Protein AF-A0A6N9AXG7-F1 (afdb_monomer_lite)

Secondary structure (DSSP, 8-state):
-HHHHHHHHHHHHHHHHHHHHHHHHHHH---HHHHHHHHHHHHHHHHHHHHHHHH-

Foldseek 3Di:
DVVLVVVLVVLVVVLVVQLVVLVCQCVPDPDVVVVVVSVVSVVVSVVSNVVSVVSD

pLDDT: mean 90.64, std 9.0, range [57.66, 98.0]

Sequence (56 aa):
LAEDSVVGKRLGFLLQELVREVNTLGSKTLYFPLNSLTVDMKVILEQIREQVQNVE

Radius of gyration: 13.58 Å; chains: 1; bounding box: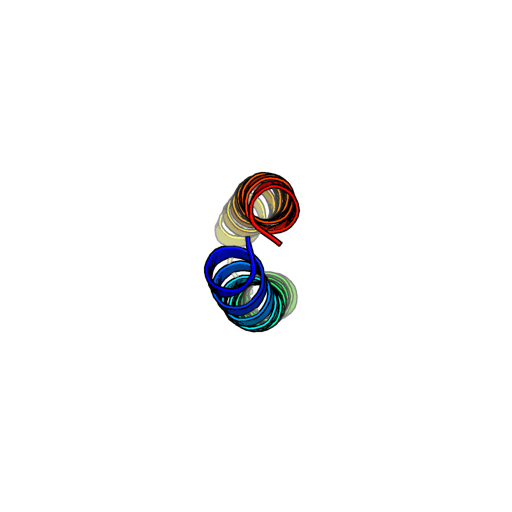 34×9×37 Å

Structure (mmCIF, N/CA/C/O backbone):
data_AF-A0A6N9AXG7-F1
#
_entry.id   AF-A0A6N9AXG7-F1
#
loop_
_atom_site.group_PDB
_atom_site.id
_atom_site.type_symbol
_atom_site.label_atom_id
_atom_site.label_alt_id
_atom_site.label_comp_id
_atom_site.label_asym_id
_atom_site.label_entity_id
_atom_site.label_seq_id
_atom_site.pdbx_PDB_ins_code
_atom_site.Cartn_x
_atom_site.Cartn_y
_atom_site.Cartn_z
_atom_site.occupancy
_atom_site.B_iso_or_equiv
_atom_site.auth_seq_id
_atom_site.auth_comp_id
_atom_site.auth_asym_id
_atom_site.auth_atom_id
_atom_site.pdbx_PDB_model_num
ATOM 1 N N . LEU A 1 1 ? -18.398 -1.618 17.119 1.00 57.66 1 LEU A N 1
ATOM 2 C CA . LEU A 1 1 ? -17.983 -0.251 17.529 1.00 57.66 1 LEU A CA 1
ATOM 3 C C . LEU A 1 1 ? -16.595 -0.234 18.176 1.00 57.66 1 LEU A C 1
ATOM 5 O O . LEU A 1 1 ? -15.703 0.323 17.565 1.00 57.66 1 LEU A O 1
ATOM 9 N N . ALA A 1 2 ? -16.353 -0.842 19.349 1.00 62.16 2 ALA A N 1
ATOM 10 C CA . ALA A 1 2 ? -14.989 -0.885 19.921 1.00 62.16 2 ALA A CA 1
ATOM 11 C C . ALA A 1 2 ? -14.067 -1.930 19.255 1.00 62.16 2 ALA A C 1
ATOM 13 O O . ALA A 1 2 ? -12.861 -1.728 19.169 1.00 62.16 2 ALA A O 1
ATOM 14 N N . GLU A 1 3 ? -14.635 -3.043 18.788 1.00 68.94 3 GLU A N 1
ATOM 15 C CA . GLU A 1 3 ? -13.887 -4.148 18.173 1.00 68.94 3 GLU A CA 1
ATOM 16 C C . GLU A 1 3 ? -13.468 -3.831 16.726 1.00 68.94 3 GLU A C 1
ATOM 18 O O . GLU A 1 3 ? -12.314 -4.059 16.367 1.00 68.94 3 GLU A O 1
ATOM 23 N N . ASP A 1 4 ? -14.354 -3.199 15.945 1.00 68.75 4 ASP A N 1
ATOM 24 C CA . ASP A 1 4 ? -14.069 -2.740 14.574 1.00 68.75 4 ASP A CA 1
ATOM 25 C C . ASP A 1 4 ? -12.884 -1.763 14.551 1.00 68.75 4 ASP A C 1
ATOM 27 O O . ASP A 1 4 ? -11.920 -1.979 13.823 1.00 68.75 4 ASP A O 1
ATOM 31 N N . SER A 1 5 ? -12.866 -0.798 15.476 1.00 75.31 5 SER A N 1
ATOM 32 C CA . SER A 1 5 ? -11.769 0.165 15.640 1.00 75.31 5 SE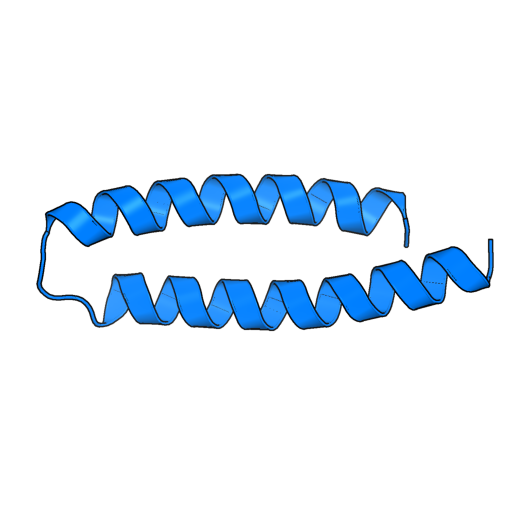R A CA 1
ATOM 33 C C . SER A 1 5 ? -10.396 -0.492 15.869 1.00 75.31 5 SER A C 1
ATOM 35 O O . SER A 1 5 ? -9.368 -0.042 15.353 1.00 75.31 5 SER A O 1
ATOM 37 N N . VAL A 1 6 ? -10.349 -1.604 16.615 1.00 87.12 6 VAL A N 1
ATOM 38 C CA . VAL A 1 6 ? -9.107 -2.365 16.846 1.00 87.12 6 VAL A CA 1
ATOM 39 C C . VAL A 1 6 ? -8.671 -3.106 15.578 1.00 87.12 6 VAL A C 1
ATOM 41 O O . VAL A 1 6 ? -7.472 -3.177 15.285 1.00 87.12 6 VAL A O 1
ATOM 44 N N . VAL A 1 7 ? -9.630 -3.641 14.817 1.00 88.19 7 VAL A N 1
ATOM 45 C CA . VAL A 1 7 ? -9.383 -4.311 13.533 1.00 88.19 7 VAL A CA 1
ATOM 46 C C . VAL A 1 7 ? -8.881 -3.314 12.493 1.00 88.19 7 VAL A C 1
ATOM 48 O O . VAL A 1 7 ? -7.845 -3.573 11.877 1.00 88.19 7 VAL A O 1
ATOM 51 N N . GLY A 1 8 ? -9.541 -2.165 12.352 1.00 89.75 8 GLY A N 1
ATOM 52 C CA . GLY A 1 8 ? -9.139 -1.094 11.449 1.00 89.75 8 GLY A CA 1
ATOM 53 C C . GLY A 1 8 ? -7.706 -0.634 11.719 1.00 89.75 8 GLY A C 1
ATOM 54 O O . GLY A 1 8 ? -6.865 -0.693 10.823 1.00 89.75 8 GLY A O 1
ATOM 55 N N . LYS A 1 9 ? -7.359 -0.374 12.987 1.00 91.00 9 LYS A N 1
ATOM 56 C CA . LYS A 1 9 ? -5.994 0.012 13.374 1.00 91.00 9 LYS A CA 1
ATOM 57 C C . LYS A 1 9 ? -4.949 -1.040 12.999 1.00 91.00 9 LYS A C 1
ATOM 59 O O . LYS A 1 9 ? -3.866 -0.706 12.517 1.00 91.00 9 LYS A O 1
ATOM 64 N N . ARG A 1 10 ? -5.246 -2.328 13.215 1.00 93.31 10 ARG A N 1
ATOM 65 C CA . ARG A 1 10 ? -4.346 -3.430 12.830 1.00 93.31 10 ARG A CA 1
ATOM 66 C C . ARG A 1 10 ? -4.171 -3.501 11.313 1.00 93.31 10 ARG A C 1
ATOM 68 O O . ARG A 1 10 ? -3.046 -3.681 10.847 1.00 93.31 10 ARG A O 1
ATOM 75 N N . LEU A 1 11 ? -5.257 -3.362 10.556 1.00 95.31 11 LEU A N 1
ATOM 76 C CA . LEU A 1 11 ? -5.209 -3.326 9.096 1.00 95.31 11 LEU A CA 1
ATOM 77 C C . LEU A 1 11 ? -4.428 -2.106 8.593 1.00 95.31 11 LEU A C 1
ATOM 79 O O . LEU A 1 11 ? -3.638 -2.248 7.664 1.00 95.31 11 LEU A O 1
ATOM 83 N N . GLY A 1 12 ? -4.553 -0.952 9.252 1.00 95.38 12 GLY A N 1
ATOM 84 C CA . GLY A 1 12 ? -3.777 0.251 8.961 1.00 95.38 12 GLY A CA 1
ATOM 85 C C . GLY A 1 12 ? -2.269 0.027 9.086 1.00 95.38 12 GLY A C 1
ATOM 86 O O . GLY A 1 12 ? -1.514 0.421 8.198 1.00 95.38 12 GLY A O 1
ATOM 87 N N . PHE A 1 13 ? -1.813 -0.677 10.129 1.00 95.69 13 PHE A N 1
ATOM 88 C CA . PHE A 1 13 ? -0.398 -1.053 10.258 1.00 95.69 13 PHE A CA 1
ATOM 89 C C . PHE A 1 13 ? 0.072 -1.981 9.134 1.00 95.69 13 PHE A C 1
ATOM 91 O O . PHE A 1 13 ? 1.129 -1.752 8.551 1.00 95.69 13 PHE A O 1
ATOM 98 N N . LEU A 1 14 ? -0.708 -3.014 8.804 1.00 97.06 14 LEU A N 1
ATOM 99 C CA . LEU A 1 14 ? -0.351 -3.940 7.724 1.00 97.06 14 LEU A CA 1
ATOM 100 C C . LEU A 1 14 ? -0.298 -3.228 6.369 1.00 97.06 14 LEU A C 1
ATOM 102 O O . LEU A 1 14 ? 0.623 -3.451 5.587 1.00 97.06 14 LEU A O 1
ATOM 106 N N . LEU A 1 15 ? -1.247 -2.328 6.116 1.00 97.56 15 LEU A N 1
ATOM 107 C CA . LEU A 1 15 ? -1.280 -1.518 4.909 1.00 97.56 15 LEU A CA 1
ATOM 108 C C . LEU A 1 15 ? -0.035 -0.629 4.778 1.00 97.56 15 LEU A C 1
ATOM 110 O O . LEU A 1 15 ? 0.522 -0.521 3.688 1.00 97.56 15 LEU A O 1
ATOM 114 N N . GLN A 1 16 ? 0.439 -0.030 5.875 1.00 97.44 16 GLN A N 1
ATOM 115 C CA . GLN A 1 16 ? 1.673 0.765 5.864 1.00 97.44 16 GLN A CA 1
ATOM 116 C C . GLN A 1 16 ? 2.897 -0.065 5.459 1.00 97.44 16 GLN A C 1
ATOM 118 O O . GLN A 1 16 ? 3.722 0.402 4.669 1.00 97.44 16 GLN A O 1
ATOM 123 N N . GLU A 1 17 ? 3.012 -1.294 5.963 1.00 98.00 17 GLU A N 1
ATOM 124 C CA . GLU A 1 17 ? 4.118 -2.183 5.597 1.00 98.00 17 GLU A CA 1
ATOM 125 C C . GLU A 1 17 ? 4.016 -2.627 4.128 1.00 98.00 17 GLU A C 1
ATOM 127 O O . GLU A 1 17 ? 5.007 -2.552 3.401 1.00 98.00 17 GLU A O 1
ATOM 132 N N . LEU A 1 18 ? 2.812 -2.941 3.634 1.00 98.00 18 LEU A N 1
ATOM 133 C CA . LEU A 1 18 ? 2.587 -3.259 2.217 1.00 98.00 18 LEU A CA 1
ATOM 134 C C . LEU A 1 18 ? 2.968 -2.098 1.287 1.00 98.00 18 LEU A C 1
ATOM 136 O O . LEU A 1 18 ? 3.633 -2.300 0.271 1.00 98.00 18 LEU A O 1
ATOM 140 N N . VAL A 1 19 ? 2.613 -0.860 1.644 1.00 97.81 19 VAL A N 1
ATOM 141 C CA . VAL A 1 19 ? 3.019 0.333 0.881 1.00 97.81 19 VAL A CA 1
ATOM 142 C C . VAL A 1 19 ? 4.545 0.468 0.842 1.00 97.81 19 VAL A C 1
ATOM 144 O O . VAL A 1 19 ? 5.115 0.823 -0.197 1.00 97.81 19 VAL A O 1
ATOM 147 N N . ARG A 1 20 ? 5.241 0.166 1.944 1.00 97.88 20 ARG A N 1
ATOM 148 C CA . ARG A 1 20 ? 6.711 0.198 1.993 1.00 97.88 20 ARG A CA 1
ATOM 149 C C . ARG A 1 20 ? 7.334 -0.853 1.075 1.00 97.88 20 ARG A C 1
ATOM 151 O O . ARG A 1 20 ? 8.304 -0.549 0.372 1.00 97.88 20 ARG A O 1
ATOM 158 N N . GLU A 1 21 ? 6.775 -2.056 1.047 1.00 96.50 21 GLU A N 1
ATOM 159 C CA . GLU A 1 21 ? 7.231 -3.129 0.163 1.00 96.50 21 GLU A CA 1
ATOM 160 C C . GLU A 1 21 ? 7.016 -2.780 -1.311 1.00 96.50 21 GLU A C 1
ATOM 162 O O . GLU A 1 21 ? 7.955 -2.883 -2.099 1.00 96.50 21 GLU A O 1
ATOM 167 N N . VAL A 1 22 ? 5.842 -2.260 -1.682 1.00 96.88 22 VAL A N 1
ATOM 168 C CA . VAL A 1 22 ? 5.553 -1.838 -3.064 1.00 96.88 22 VAL A CA 1
ATOM 169 C C . VAL A 1 22 ? 6.470 -0.698 -3.512 1.00 96.88 22 VAL A C 1
ATOM 171 O O . VAL A 1 22 ? 6.968 -0.699 -4.638 1.00 96.88 22 VAL A O 1
ATOM 174 N N . ASN A 1 23 ? 6.782 0.256 -2.630 1.00 95.06 23 ASN A N 1
ATOM 175 C CA . ASN A 1 23 ? 7.773 1.292 -2.931 1.00 95.06 23 ASN A CA 1
ATOM 176 C C . ASN A 1 23 ? 9.187 0.721 -3.103 1.00 95.06 23 ASN A C 1
ATOM 178 O O . ASN A 1 23 ? 9.940 1.182 -3.964 1.00 95.06 23 ASN A O 1
ATOM 182 N N . THR A 1 24 ? 9.552 -0.292 -2.317 1.00 94.88 24 THR A N 1
ATOM 183 C CA . THR A 1 24 ? 10.838 -0.985 -2.461 1.00 94.88 24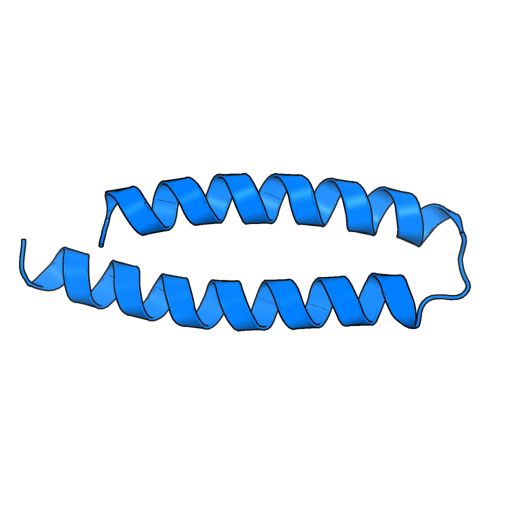 THR A CA 1
ATOM 184 C C . THR A 1 24 ? 10.902 -1.746 -3.784 1.00 94.88 24 THR A C 1
ATOM 186 O O .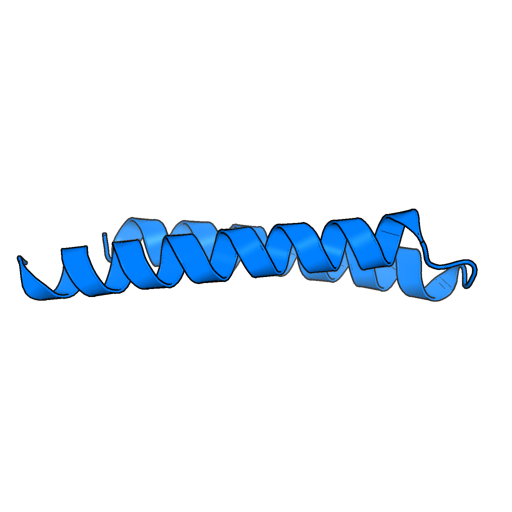 THR A 1 24 ? 11.907 -1.646 -4.483 1.00 94.88 24 THR A O 1
ATOM 189 N N . LEU A 1 25 ? 9.824 -2.433 -4.171 1.00 92.94 25 LEU A N 1
ATOM 190 C CA . LEU A 1 25 ? 9.709 -3.127 -5.452 1.00 92.94 25 LEU A CA 1
ATOM 191 C C . LEU A 1 25 ? 9.914 -2.154 -6.621 1.00 92.94 25 LEU A C 1
ATOM 193 O O . LEU A 1 25 ? 10.775 -2.388 -7.463 1.00 92.94 25 LEU A O 1
ATOM 197 N N . GLY A 1 26 ? 9.204 -1.023 -6.628 1.00 91.69 26 GLY A N 1
ATOM 198 C CA . GLY A 1 26 ? 9.324 -0.028 -7.698 1.00 91.69 26 GLY A CA 1
ATOM 199 C C . GLY A 1 26 ? 10.675 0.685 -7.762 1.00 91.69 26 GLY A C 1
ATOM 200 O O . GLY A 1 26 ? 11.148 1.007 -8.844 1.00 91.69 26 GLY A O 1
ATOM 201 N N . SER A 1 27 ? 11.308 0.947 -6.615 1.00 91.38 27 SER A N 1
ATOM 202 C CA . SER A 1 27 ? 12.588 1.676 -6.564 1.00 91.38 27 SER A CA 1
ATOM 203 C C . SER A 1 27 ? 13.817 0.791 -6.772 1.00 91.38 27 SER A C 1
ATOM 205 O O . SER A 1 27 ? 14.880 1.311 -7.110 1.00 91.38 27 SER A O 1
ATOM 207 N N . LYS A 1 28 ? 13.698 -0.529 -6.567 1.00 90.81 28 LYS A N 1
ATOM 208 C CA . LYS A 1 28 ? 14.818 -1.479 -6.675 1.00 90.81 28 LYS A CA 1
ATOM 209 C C . LYS A 1 28 ? 14.692 -2.480 -7.823 1.00 90.81 28 LYS A C 1
ATOM 211 O O . LYS A 1 28 ? 15.637 -3.234 -8.047 1.00 90.81 28 LYS A O 1
ATOM 216 N N . THR A 1 29 ? 13.574 -2.518 -8.550 1.00 87.25 29 THR A N 1
ATOM 217 C CA . THR A 1 29 ? 13.456 -3.380 -9.732 1.00 87.25 29 THR A CA 1
ATOM 218 C C . THR A 1 29 ? 14.127 -2.747 -10.951 1.00 87.25 29 THR A C 1
ATOM 220 O O . THR A 1 29 ? 13.999 -1.553 -11.206 1.00 87.25 29 THR A O 1
ATOM 223 N N . LEU A 1 30 ? 14.845 -3.560 -11.727 1.00 83.62 30 LEU A N 1
ATOM 224 C CA . LEU A 1 30 ? 15.484 -3.149 -12.987 1.00 83.62 30 LEU A CA 1
ATOM 225 C C . LEU A 1 30 ? 14.700 -3.623 -14.219 1.00 83.62 30 LEU A C 1
ATOM 227 O O . LEU A 1 30 ? 15.075 -3.329 -15.353 1.00 83.62 30 LEU A O 1
ATOM 231 N N . TYR A 1 31 ? 13.610 -4.364 -14.011 1.00 89.19 31 TYR A N 1
ATOM 232 C CA . TYR A 1 31 ? 12.782 -4.890 -15.086 1.00 89.19 31 TYR A CA 1
ATOM 233 C C . TYR A 1 31 ? 11.593 -3.962 -15.335 1.00 89.19 31 TYR A C 1
ATOM 235 O O . TYR A 1 31 ? 10.660 -3.892 -14.539 1.00 89.19 31 TYR A O 1
ATOM 243 N N . PHE A 1 32 ? 11.634 -3.252 -16.462 1.00 84.00 32 PHE A N 1
ATOM 244 C CA . PHE A 1 32 ? 10.679 -2.195 -16.799 1.00 84.00 32 PHE A CA 1
ATOM 245 C C . PHE A 1 32 ? 9.194 -2.611 -16.702 1.00 84.00 32 PHE A C 1
ATOM 247 O O . PHE A 1 32 ? 8.415 -1.840 -16.144 1.00 84.00 32 PHE A O 1
ATOM 254 N N . PRO A 1 33 ? 8.773 -3.821 -17.125 1.00 87.00 33 PRO A N 1
ATOM 255 C CA . PRO A 1 33 ? 7.377 -4.243 -16.968 1.00 87.00 33 PRO A CA 1
ATOM 256 C C . PRO A 1 33 ? 6.886 -4.348 -15.513 1.00 87.00 33 PRO A C 1
ATOM 258 O O . PRO A 1 33 ? 5.690 -4.208 -15.268 1.00 87.00 33 PRO A O 1
ATOM 261 N N . LEU A 1 34 ? 7.776 -4.535 -14.528 1.00 87.94 34 LEU A N 1
ATOM 262 C CA . LEU A 1 34 ? 7.387 -4.530 -13.109 1.00 87.94 34 LEU A CA 1
ATOM 263 C C . LEU A 1 34 ? 7.053 -3.126 -12.584 1.00 87.94 34 LEU A C 1
ATOM 265 O O . LEU A 1 34 ? 6.370 -3.005 -11.566 1.00 87.94 34 LEU A O 1
ATOM 269 N N . ASN A 1 35 ? 7.470 -2.063 -13.277 1.00 87.31 35 ASN A N 1
ATOM 270 C CA . ASN A 1 35 ? 7.107 -0.699 -12.892 1.00 87.31 35 ASN A CA 1
ATOM 271 C C . ASN A 1 35 ? 5.614 -0.443 -13.112 1.00 87.31 35 ASN A C 1
ATOM 273 O O . ASN A 1 35 ? 4.969 0.126 -12.236 1.00 87.31 35 ASN A O 1
ATOM 277 N N . SER A 1 36 ? 5.049 -0.913 -14.231 1.00 90.81 36 SER A N 1
ATOM 278 C CA . SER A 1 36 ? 3.603 -0.838 -14.481 1.00 90.81 36 SER A CA 1
ATOM 279 C C . SER A 1 36 ? 2.819 -1.601 -13.415 1.00 90.81 36 SER A C 1
ATOM 281 O O . SER A 1 36 ? 1.910 -1.038 -12.815 1.00 90.81 36 SER A O 1
ATOM 283 N N . LEU A 1 37 ? 3.259 -2.818 -13.073 1.00 93.62 37 LEU A N 1
ATOM 284 C CA . LEU A 1 37 ? 2.645 -3.592 -11.992 1.00 93.62 37 LEU A CA 1
ATOM 285 C C . LEU A 1 37 ? 2.710 -2.856 -10.645 1.00 93.62 37 LEU A C 1
ATOM 287 O O . LEU A 1 37 ? 1.742 -2.854 -9.897 1.00 93.62 37 LEU A O 1
ATOM 291 N N . THR A 1 38 ? 3.825 -2.185 -10.342 1.00 95.06 38 THR A N 1
ATOM 292 C CA . THR A 1 38 ? 3.963 -1.388 -9.111 1.00 95.06 38 THR A CA 1
ATOM 293 C C . THR A 1 38 ? 2.932 -0.258 -9.052 1.00 95.06 38 THR A C 1
ATOM 295 O O . THR A 1 38 ? 2.395 0.027 -7.982 1.00 95.06 38 THR A O 1
ATOM 298 N N . VAL A 1 39 ? 2.651 0.399 -10.180 1.00 94.25 39 VAL A N 1
ATOM 299 C CA . VAL A 1 39 ? 1.624 1.448 -10.256 1.00 94.25 39 VAL A CA 1
ATOM 300 C C . VAL A 1 39 ? 0.239 0.858 -9.994 1.00 94.25 39 VAL A C 1
ATOM 302 O O . VAL A 1 39 ? -0.482 1.385 -9.149 1.00 94.25 39 VAL A O 1
ATOM 305 N N . ASP A 1 40 ? -0.093 -0.268 -10.623 1.00 96.31 40 ASP A N 1
ATOM 306 C CA . ASP A 1 40 ? -1.378 -0.946 -10.416 1.00 96.31 40 ASP A CA 1
ATOM 307 C C . ASP A 1 40 ? -1.552 -1.396 -8.956 1.00 96.31 40 ASP A C 1
ATOM 309 O O . ASP A 1 40 ? -2.605 -1.195 -8.348 1.00 96.31 40 ASP A O 1
ATOM 313 N N . MET A 1 41 ? -0.487 -1.923 -8.341 1.00 97.00 41 MET A N 1
ATOM 314 C CA . MET A 1 41 ? -0.475 -2.278 -6.920 1.00 97.00 41 MET A CA 1
ATOM 315 C C . MET A 1 41 ? -0.752 -1.066 -6.027 1.00 97.00 41 MET A C 1
ATOM 317 O O . MET A 1 41 ? -1.503 -1.184 -5.062 1.00 97.00 41 MET A O 1
ATOM 321 N N . LYS A 1 42 ? -0.188 0.108 -6.339 1.00 96.69 42 LYS A N 1
ATOM 322 C CA . LYS A 1 42 ? -0.449 1.337 -5.572 1.00 96.69 42 LYS A CA 1
ATOM 323 C C . LYS A 1 42 ? -1.912 1.762 -5.647 1.00 96.69 42 LYS A C 1
ATOM 325 O O . LYS A 1 42 ? -2.457 2.178 -4.632 1.00 96.69 42 LYS A O 1
ATOM 330 N N . VAL A 1 43 ? -2.557 1.611 -6.805 1.00 97.75 43 VAL A N 1
ATOM 331 C CA . VAL A 1 43 ? -3.993 1.900 -6.955 1.00 97.75 43 VAL A CA 1
ATOM 332 C C . VAL A 1 43 ? -4.829 0.984 -6.057 1.00 97.75 43 VAL A C 1
ATOM 334 O O . VAL A 1 43 ? -5.702 1.463 -5.336 1.00 97.75 43 VAL A O 1
ATOM 337 N N . ILE A 1 44 ? -4.530 -0.318 -6.040 1.00 97.94 44 ILE A N 1
ATOM 338 C CA . ILE A 1 44 ? -5.232 -1.284 -5.180 1.00 97.94 44 ILE A CA 1
ATOM 339 C C . ILE A 1 44 ? -5.002 -0.968 -3.694 1.00 97.94 44 ILE A C 1
ATOM 341 O O . ILE A 1 44 ? -5.936 -1.038 -2.898 1.00 97.94 44 ILE A O 1
ATOM 345 N N . LEU A 1 45 ? -3.780 -0.592 -3.302 1.00 97.94 45 LEU A N 1
ATOM 346 C CA . LEU A 1 45 ? -3.476 -0.240 -1.911 1.00 97.94 45 LEU A CA 1
ATOM 347 C C . LEU A 1 45 ? -4.241 1.004 -1.437 1.00 97.94 45 LEU A C 1
ATOM 349 O O . LEU A 1 45 ? -4.685 1.018 -0.291 1.00 97.94 45 LEU A O 1
ATOM 353 N N . GLU A 1 46 ? -4.458 2.007 -2.292 1.00 97.56 46 GLU A N 1
ATOM 354 C CA . GLU A 1 46 ? -5.307 3.158 -1.947 1.00 97.56 46 GLU A CA 1
ATOM 355 C C . GLU A 1 46 ? -6.779 2.758 -1.783 1.00 97.56 46 GLU A C 1
ATOM 357 O O . GLU A 1 46 ? -7.419 3.164 -0.816 1.00 97.56 46 GLU A O 1
ATOM 362 N N . GLN A 1 47 ? -7.306 1.876 -2.639 1.00 97.69 47 GLN A N 1
ATOM 363 C CA . GLN A 1 47 ? -8.665 1.346 -2.460 1.00 97.69 47 GLN A CA 1
ATOM 364 C C . GLN A 1 47 ? -8.805 0.581 -1.136 1.00 97.69 47 GLN A C 1
ATOM 366 O O . GLN A 1 47 ? -9.783 0.756 -0.412 1.00 97.69 47 GLN A O 1
ATOM 371 N N . ILE A 1 48 ? -7.811 -0.241 -0.782 1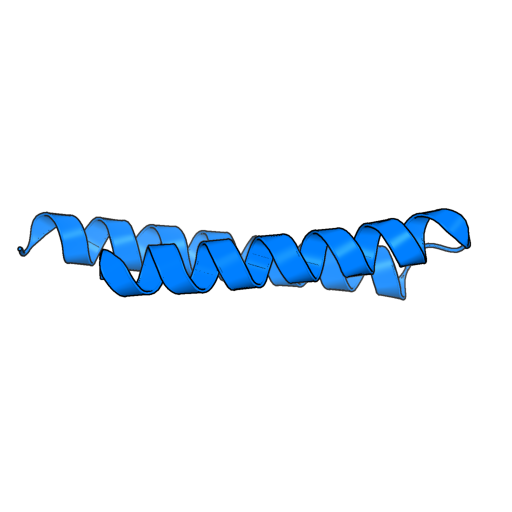.00 96.19 48 ILE A N 1
ATOM 372 C CA . ILE A 1 48 ? -7.775 -0.943 0.509 1.00 96.19 48 ILE A CA 1
ATOM 373 C C . ILE A 1 48 ? -7.710 0.064 1.661 1.00 96.19 48 ILE A C 1
ATOM 375 O O . ILE A 1 48 ? -8.389 -0.127 2.667 1.00 96.19 48 ILE A O 1
ATOM 379 N N . ARG A 1 49 ? -6.944 1.151 1.519 1.00 96.44 49 ARG A N 1
ATOM 380 C CA . ARG A 1 49 ? -6.860 2.218 2.522 1.00 96.44 49 ARG A CA 1
ATOM 381 C C . ARG A 1 49 ? -8.219 2.820 2.839 1.00 9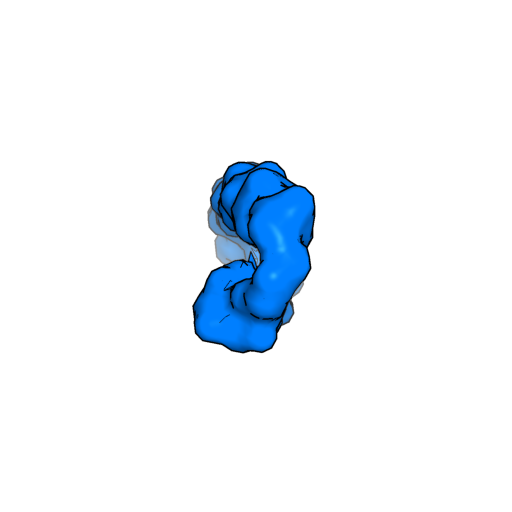6.44 49 ARG A C 1
ATOM 383 O O . ARG A 1 49 ? -8.549 2.964 4.012 1.00 96.44 49 ARG A O 1
ATOM 390 N N . GLU A 1 50 ? -8.997 3.144 1.812 1.00 96.06 50 GLU A N 1
ATOM 391 C CA . GLU A 1 50 ? -10.354 3.667 1.979 1.00 96.06 50 GLU A CA 1
ATOM 392 C C . GLU A 1 50 ? -11.244 2.665 2.728 1.00 96.06 50 GLU A C 1
ATOM 394 O O . GLU A 1 50 ? -11.981 3.051 3.631 1.00 96.06 50 GLU A O 1
ATOM 399 N N . GLN A 1 51 ? -11.130 1.364 2.429 1.00 93.44 51 GLN A N 1
ATOM 400 C CA . GLN A 1 51 ? -11.880 0.332 3.156 1.00 93.44 51 GLN A CA 1
ATOM 401 C C . GLN A 1 51 ? -11.459 0.216 4.623 1.00 93.44 51 GLN A C 1
ATOM 403 O O . GLN A 1 51 ? -12.317 0.056 5.487 1.00 93.44 51 GLN A O 1
ATOM 408 N N . VAL A 1 52 ? -10.161 0.321 4.919 1.00 93.06 52 VAL A N 1
ATOM 409 C CA . VAL A 1 52 ? -9.648 0.294 6.297 1.00 93.06 52 VAL A CA 1
ATOM 410 C C . VAL A 1 52 ? -10.196 1.469 7.106 1.00 93.06 52 VAL A C 1
ATOM 412 O O . VAL A 1 52 ? -10.629 1.268 8.234 1.00 93.06 52 VAL A O 1
ATOM 415 N N . GLN A 1 53 ? -10.264 2.664 6.517 1.00 89.38 53 GLN A N 1
ATOM 416 C CA . GLN A 1 53 ? -10.825 3.848 7.179 1.00 89.38 53 GLN A CA 1
ATOM 417 C C . GLN A 1 53 ? -12.326 3.729 7.473 1.00 89.38 53 GLN A C 1
ATOM 419 O O . GLN A 1 53 ? -12.808 4.347 8.413 1.00 89.38 53 GLN A O 1
ATOM 424 N N . ASN A 1 54 ? -13.067 2.933 6.697 1.00 89.06 54 ASN A N 1
ATOM 425 C CA . ASN A 1 54 ? -14.495 2.702 6.935 1.00 89.06 54 ASN A CA 1
ATOM 426 C C . ASN A 1 54 ? -14.767 1.772 8.129 1.00 89.06 54 ASN A C 1
ATOM 428 O O . ASN A 1 54 ? -15.899 1.733 8.612 1.00 89.06 54 ASN A O 1
ATOM 432 N N . VAL A 1 55 ? -13.770 0.989 8.558 1.00 84.69 55 VAL A N 1
ATOM 433 C CA . VAL A 1 55 ? -13.889 0.034 9.673 1.00 84.69 55 VAL A CA 1
ATOM 434 C C . VAL A 1 55 ? -13.107 0.454 10.925 1.00 84.69 55 VAL A C 1
ATOM 436 O O . VAL A 1 55 ? -13.270 -0.188 11.958 1.00 84.69 55 VAL A O 1
ATOM 439 N N . GLU A 1 56 ? -12.277 1.502 10.846 1.00 76.38 56 GLU A N 1
ATOM 440 C CA . GLU A 1 56 ? -11.657 2.189 11.999 1.00 76.38 56 GLU A CA 1
ATOM 441 C C . GLU A 1 56 ? -12.667 3.023 12.803 1.00 76.38 56 GLU A C 1
ATOM 443 O O . GLU A 1 56 ? -12.555 3.000 14.056 1.00 76.38 56 GLU A O 1
#